Protein AF-A0A4Q3VGG3-F1 (afdb_monomer_lite)

Secondary structure (DSSP, 8-state):
--HHHHHHHHHHHHHTTSS-HHHHHHHHHHHHHH-S-HHHHHHHS-HHHHHHHHHHHHH--TTS-----SS-HHHHHHHHHHHHHHHHT-

Foldseek 3Di:
DALLVVLVVLVVCVVVVVDDLVRSLVVLLVSCLPHPCNVVSLVSDDPVSNVVNLCCLVPDDLPPDQPDDPPPSVVVSVSSVVVNVVSVVD

Radius of gyration: 13.11 Å; chains: 1; bounding box: 24×29×35 Å

pLDDT: mean 87.4, std 12.09, range [49.19, 96.88]

Structure (mmCIF, N/CA/C/O backbone):
data_AF-A0A4Q3VGG3-F1
#
_entry.id   AF-A0A4Q3VGG3-F1
#
loop_
_atom_site.group_PDB
_atom_site.id
_atom_site.type_symbol
_atom_site.label_atom_id
_atom_site.label_alt_id
_atom_site.label_comp_id
_atom_site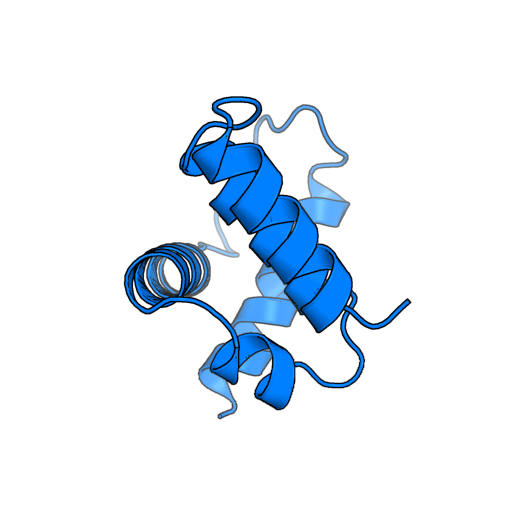.label_asym_id
_atom_site.label_entity_id
_atom_site.label_seq_id
_atom_site.pdbx_PDB_ins_code
_atom_site.Cartn_x
_atom_site.Cartn_y
_atom_site.Cartn_z
_atom_site.occupancy
_atom_site.B_iso_or_equiv
_atom_site.auth_seq_id
_atom_site.auth_comp_id
_atom_site.auth_asym_id
_atom_site.auth_atom_id
_atom_site.pdbx_PDB_model_num
ATOM 1 N N . MET A 1 1 ? -14.522 0.971 -12.739 1.00 61.22 1 MET A N 1
ATOM 2 C CA . MET A 1 1 ? -13.520 -0.077 -12.999 1.00 61.22 1 MET A CA 1
ATOM 3 C C . MET A 1 1 ? -13.210 -0.729 -11.667 1.00 61.22 1 MET A C 1
ATOM 5 O O . MET A 1 1 ? -13.260 -0.015 -10.667 1.00 61.22 1 MET A O 1
ATOM 9 N N . ASP A 1 2 ? -13.026 -2.046 -11.619 1.00 89.69 2 ASP A N 1
ATOM 10 C CA . ASP A 1 2 ? -12.623 -2.710 -10.377 1.00 89.69 2 ASP A CA 1
ATOM 11 C C . ASP A 1 2 ? -11.195 -2.261 -10.019 1.00 89.69 2 ASP A C 1
ATOM 13 O O . ASP A 1 2 ? -10.350 -2.098 -10.901 1.00 89.69 2 ASP A O 1
ATOM 17 N N . LYS A 1 3 ? -10.909 -2.033 -8.732 1.00 94.38 3 LYS A N 1
ATOM 18 C CA . LYS A 1 3 ? -9.554 -1.676 -8.289 1.00 94.38 3 LYS A CA 1
ATOM 19 C C . LYS A 1 3 ? -8.564 -2.829 -8.458 1.00 94.38 3 LYS A C 1
ATOM 21 O O . LYS A 1 3 ? -7.366 -2.579 -8.546 1.00 94.38 3 LYS A O 1
ATOM 26 N N . ILE A 1 4 ? -9.054 -4.066 -8.549 1.00 96.00 4 ILE A N 1
ATOM 27 C CA . ILE A 1 4 ? -8.252 -5.231 -8.930 1.00 96.00 4 ILE A CA 1
ATOM 28 C C . ILE A 1 4 ? -7.808 -5.111 -10.392 1.00 96.00 4 ILE A C 1
ATOM 30 O O . ILE A 1 4 ? -6.629 -5.313 -10.669 1.00 96.00 4 ILE A O 1
ATOM 34 N N . ASP A 1 5 ? -8.699 -4.713 -11.306 1.00 95.94 5 ASP A N 1
ATOM 35 C CA . ASP A 1 5 ? -8.347 -4.507 -12.719 1.00 95.94 5 ASP A CA 1
ATOM 36 C C . ASP A 1 5 ? -7.319 -3.375 -12.876 1.00 95.94 5 ASP A C 1
ATOM 38 O O . ASP A 1 5 ? -6.357 -3.501 -13.631 1.00 95.94 5 ASP A O 1
ATOM 42 N N . GLU A 1 6 ? -7.485 -2.282 -12.121 1.00 96.06 6 GLU A N 1
ATOM 43 C CA . GLU A 1 6 ? -6.513 -1.178 -12.078 1.00 96.06 6 GLU A CA 1
ATOM 44 C C . GLU A 1 6 ? -5.134 -1.649 -11.597 1.00 96.06 6 GLU A C 1
ATOM 46 O O . GLU A 1 6 ? -4.113 -1.271 -12.170 1.00 96.06 6 GLU A O 1
ATOM 51 N N . TYR A 1 7 ? -5.095 -2.508 -10.578 1.00 96.56 7 TYR A N 1
ATOM 52 C CA . TYR A 1 7 ? -3.850 -3.090 -10.088 1.00 96.56 7 TYR A CA 1
ATOM 53 C C . TYR A 1 7 ? -3.202 -4.036 -11.112 1.00 96.56 7 TYR A C 1
ATOM 55 O O . TYR A 1 7 ? -1.991 -3.994 -11.305 1.00 96.56 7 TYR A O 1
ATOM 63 N N . GLN A 1 8 ? -3.989 -4.854 -11.812 1.00 96.12 8 GLN A N 1
ATOM 64 C CA . GLN A 1 8 ? -3.486 -5.737 -12.872 1.00 96.12 8 GLN A CA 1
ATOM 65 C C . GLN A 1 8 ? -2.888 -4.935 -14.038 1.00 96.12 8 GLN A C 1
ATOM 67 O O . GLN A 1 8 ? -1.808 -5.264 -14.523 1.00 96.12 8 GLN A O 1
ATOM 72 N N . ALA A 1 9 ? -3.538 -3.840 -14.446 1.00 95.88 9 ALA A N 1
ATOM 73 C CA . ALA A 1 9 ? -3.002 -2.937 -15.465 1.00 95.88 9 ALA A CA 1
ATOM 74 C C . ALA A 1 9 ? -1.695 -2.262 -15.014 1.00 95.88 9 ALA A C 1
ATOM 76 O O . ALA A 1 9 ? -0.761 -2.123 -15.803 1.00 95.88 9 ALA A O 1
ATOM 77 N N . LEU A 1 10 ? -1.608 -1.883 -13.735 1.00 95.56 10 LEU A N 1
ATOM 78 C CA . LEU A 1 10 ? -0.392 -1.334 -13.137 1.00 95.56 10 LEU A CA 1
ATOM 79 C C . LEU A 1 10 ? 0.766 -2.348 -13.157 1.00 95.56 10 LEU A C 1
ATOM 81 O O . LEU A 1 10 ? 1.890 -1.973 -13.485 1.00 95.56 10 LEU A O 1
ATOM 85 N N . LEU A 1 11 ? 0.493 -3.623 -12.854 1.00 95.81 11 LEU A N 1
ATOM 86 C CA . LEU A 1 11 ? 1.486 -4.700 -12.939 1.00 95.81 11 LEU A CA 1
ATOM 87 C C . LEU A 1 11 ? 1.965 -4.935 -14.372 1.00 95.81 11 LEU A C 1
ATOM 89 O O . LEU A 1 11 ? 3.167 -5.028 -14.592 1.00 95.81 11 LEU A O 1
ATOM 93 N N . ALA A 1 12 ? 1.056 -4.967 -15.347 1.00 96.69 12 ALA A N 1
ATOM 94 C CA . ALA A 1 12 ? 1.437 -5.117 -16.750 1.00 96.69 12 ALA A CA 1
ATOM 95 C C . ALA A 1 12 ? 2.364 -3.974 -17.204 1.00 96.69 12 ALA A C 1
ATOM 97 O O . ALA A 1 12 ? 3.410 -4.213 -17.799 1.00 96.69 12 ALA A O 1
ATOM 98 N N . GLY A 1 13 ? 2.045 -2.726 -16.836 1.00 96.38 13 GLY A N 1
ATOM 99 C CA . GLY A 1 13 ? 2.916 -1.583 -17.123 1.00 96.38 13 GLY A CA 1
ATOM 100 C C . GLY A 1 13 ? 4.284 -1.675 -16.435 1.00 96.38 13 GLY A C 1
ATOM 101 O O . GLY A 1 13 ? 5.290 -1.260 -17.006 1.00 96.38 13 GLY A O 1
ATOM 102 N N . TYR A 1 14 ? 4.349 -2.240 -15.227 1.00 95.25 14 TYR A N 1
ATOM 103 C CA . TYR A 1 14 ? 5.613 -2.501 -14.535 1.00 95.25 14 TYR A CA 1
ATOM 104 C C . TYR A 1 14 ? 6.470 -3.538 -15.268 1.00 95.25 14 TYR A C 1
ATOM 106 O O . TYR A 1 14 ? 7.658 -3.306 -15.482 1.00 95.25 14 TYR A O 1
ATOM 114 N N . GLU A 1 15 ? 5.867 -4.640 -15.717 1.00 95.19 15 GLU A N 1
ATOM 115 C CA . GLU A 1 15 ? 6.547 -5.678 -16.504 1.00 95.19 15 GLU A CA 1
ATOM 116 C C . GLU A 1 15 ? 7.065 -5.144 -17.850 1.00 95.19 15 GLU A C 1
ATOM 118 O O . GLU A 1 15 ? 8.123 -5.560 -18.323 1.00 95.19 15 GLU A O 1
ATOM 123 N N . GLU A 1 16 ? 6.367 -4.170 -18.436 1.00 96.88 16 GLU A N 1
ATOM 124 C CA . GLU A 1 16 ? 6.784 -3.458 -19.651 1.00 96.88 16 GLU A CA 1
ATOM 125 C C . GLU A 1 16 ? 7.824 -2.346 -19.388 1.00 96.88 16 GLU A C 1
ATOM 127 O O . GLU A 1 16 ? 8.302 -1.704 -20.326 1.00 96.88 16 GLU A O 1
ATOM 132 N N . GLY A 1 17 ? 8.208 -2.114 -18.127 1.00 95.75 17 GLY A N 1
ATOM 133 C CA . GLY A 1 17 ? 9.197 -1.108 -17.732 1.00 95.75 17 GLY A CA 1
ATOM 134 C C . GLY A 1 17 ? 8.679 0.334 -17.730 1.00 95.75 17 GLY A C 1
ATOM 135 O O . GLY A 1 17 ? 9.481 1.269 -17.732 1.00 95.75 17 GLY A O 1
ATOM 136 N N . MET A 1 18 ? 7.357 0.537 -17.732 1.00 95.69 18 MET A N 1
ATOM 137 C CA . MET A 1 18 ? 6.731 1.867 -17.669 1.00 95.69 18 MET A CA 1
ATOM 138 C C . MET A 1 18 ? 6.744 2.476 -16.268 1.00 95.69 18 MET A C 1
ATOM 140 O O . MET A 1 18 ? 6.644 3.694 -16.133 1.00 95.69 18 MET A O 1
ATOM 144 N N . TYR A 1 19 ? 6.845 1.634 -15.240 1.00 93.56 19 TYR A N 1
ATOM 145 C CA . TYR A 1 19 ? 6.840 2.038 -13.841 1.00 93.56 19 TYR A CA 1
ATOM 146 C C . TYR A 1 19 ? 8.021 1.420 -13.106 1.00 93.56 19 TYR A C 1
ATOM 148 O O . TYR A 1 19 ? 8.511 0.348 -13.454 1.00 93.56 19 TYR A O 1
ATOM 156 N N . THR A 1 20 ? 8.456 2.089 -12.051 1.00 93.62 20 THR A N 1
ATOM 157 C CA . THR A 1 20 ? 9.356 1.529 -11.044 1.00 93.62 20 THR A CA 1
ATOM 158 C C . THR A 1 20 ? 8.563 0.800 -9.959 1.00 93.62 20 THR A C 1
ATOM 160 O O . THR A 1 20 ? 7.385 1.081 -9.735 1.00 93.62 20 THR A O 1
ATOM 163 N N . GLU A 1 21 ? 9.219 -0.096 -9.218 1.00 90.75 21 GLU A N 1
ATOM 164 C CA . GLU A 1 21 ? 8.605 -0.787 -8.074 1.00 90.75 21 GLU A CA 1
ATOM 165 C C . GLU A 1 21 ? 8.029 0.211 -7.052 1.00 90.75 21 GLU A C 1
ATOM 167 O O . GLU A 1 21 ? 6.908 0.050 -6.571 1.00 90.75 21 GLU A O 1
ATOM 172 N N . GLY A 1 22 ? 8.749 1.306 -6.783 1.00 88.88 22 GLY A N 1
ATOM 173 C CA . GLY A 1 22 ? 8.287 2.363 -5.882 1.00 88.88 22 GLY A CA 1
ATOM 174 C C . GLY A 1 22 ? 7.010 3.061 -6.363 1.00 88.88 22 GLY A C 1
ATOM 175 O O . GLY A 1 22 ? 6.127 3.352 -5.554 1.00 88.88 22 GLY A O 1
ATOM 176 N N . GLU A 1 23 ? 6.871 3.293 -7.670 1.00 90.75 23 GLU A N 1
ATOM 177 C CA . GLU A 1 23 ? 5.653 3.867 -8.257 1.00 90.75 23 GLU A CA 1
ATOM 178 C C . GLU A 1 23 ? 4.477 2.893 -8.180 1.00 90.75 23 GLU A C 1
ATOM 180 O O . GLU A 1 23 ? 3.371 3.302 -7.824 1.00 90.75 23 GLU A O 1
ATOM 185 N N . VAL A 1 24 ? 4.717 1.601 -8.424 1.00 93.19 24 VAL A N 1
ATOM 186 C CA . VAL A 1 24 ? 3.688 0.560 -8.297 1.00 93.19 24 VAL A CA 1
ATOM 187 C C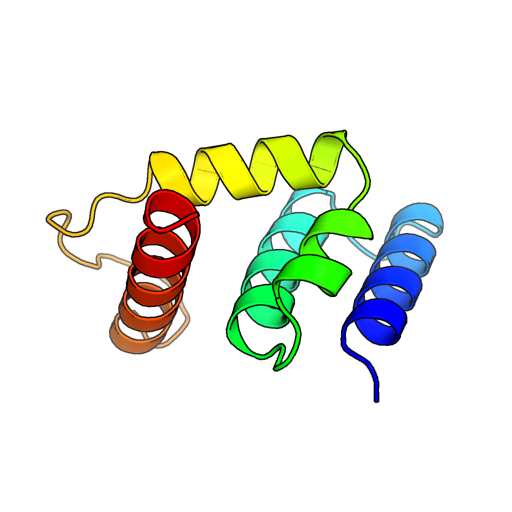 . VAL A 1 24 ? 3.196 0.458 -6.856 1.00 93.19 24 VAL A C 1
ATOM 189 O O . VAL A 1 24 ? 1.988 0.448 -6.607 1.00 93.19 24 VAL A O 1
ATOM 192 N N . VAL A 1 25 ? 4.112 0.431 -5.888 1.00 91.31 25 VAL A N 1
ATOM 193 C CA . VAL A 1 25 ? 3.783 0.380 -4.457 1.00 91.31 25 VAL A CA 1
ATOM 194 C C . VAL A 1 25 ? 3.020 1.636 -4.023 1.00 91.31 25 VAL A C 1
ATOM 196 O O . VAL A 1 25 ? 2.003 1.531 -3.332 1.00 91.31 25 VAL A O 1
ATOM 199 N N . SER A 1 26 ? 3.450 2.822 -4.463 1.00 88.31 26 SER A N 1
ATOM 200 C CA . SER A 1 26 ? 2.769 4.083 -4.148 1.00 88.31 26 SER A CA 1
ATOM 201 C C . SER A 1 26 ? 1.356 4.141 -4.735 1.00 88.31 26 SER A C 1
ATOM 203 O O . SER A 1 26 ? 0.407 4.467 -4.020 1.00 88.31 26 SER A O 1
ATOM 205 N N . ALA A 1 27 ? 1.179 3.755 -6.000 1.00 92.06 27 ALA A N 1
ATOM 206 C CA . ALA A 1 27 ? -0.138 3.691 -6.626 1.00 92.06 27 ALA A CA 1
ATOM 207 C C . ALA A 1 27 ? -1.042 2.645 -5.947 1.00 92.06 27 ALA A C 1
ATOM 209 O O . ALA A 1 27 ? -2.229 2.897 -5.733 1.00 92.06 27 ALA A O 1
ATOM 210 N N . SER A 1 28 ? -0.478 1.511 -5.520 1.00 93.81 28 SER A N 1
ATOM 211 C CA . SER A 1 28 ? -1.201 0.449 -4.806 1.00 93.81 28 SER A CA 1
ATOM 212 C C . SER A 1 28 ? -1.809 0.920 -3.477 1.00 93.81 28 SER A C 1
ATOM 214 O O . SER A 1 28 ? -2.913 0.496 -3.129 1.00 93.81 28 SER A O 1
ATOM 216 N N . LEU A 1 29 ? -1.150 1.836 -2.754 1.00 92.19 29 LEU A N 1
ATOM 217 C CA . LEU A 1 29 ? -1.720 2.480 -1.559 1.00 92.19 29 LEU A CA 1
ATOM 218 C C . LEU A 1 29 ? -2.978 3.289 -1.903 1.00 92.19 29 LEU A C 1
ATOM 220 O O . LEU A 1 29 ? -4.008 3.146 -1.241 1.00 92.19 29 LEU A O 1
ATOM 224 N N . GLY A 1 30 ? -2.924 4.075 -2.980 1.00 91.75 30 GLY A N 1
ATOM 225 C CA . GLY A 1 30 ? -4.079 4.828 -3.472 1.00 91.75 30 GLY A CA 1
ATOM 226 C C . GLY A 1 30 ? -5.243 3.915 -3.870 1.00 91.75 30 GLY A C 1
ATOM 227 O O . GLY A 1 30 ? -6.389 4.165 -3.491 1.00 91.75 30 GLY A O 1
ATOM 228 N N . LEU A 1 31 ? -4.955 2.808 -4.565 1.00 94.75 31 LEU A N 1
ATOM 229 C CA . LEU A 1 31 ? -5.965 1.811 -4.942 1.00 94.75 31 LEU A CA 1
ATOM 230 C C . LEU A 1 31 ? -6.625 1.171 -3.714 1.00 94.75 31 LEU A C 1
ATOM 232 O O . LEU A 1 31 ? -7.849 1.041 -3.678 1.00 94.75 31 LEU A O 1
ATOM 236 N N . LEU A 1 32 ? -5.845 0.820 -2.686 1.00 94.62 32 LEU A N 1
ATOM 237 C CA . LEU A 1 32 ? -6.376 0.308 -1.419 1.00 94.62 32 LEU A CA 1
ATOM 238 C C . LEU A 1 32 ? -7.279 1.318 -0.721 1.00 94.62 32 LEU A C 1
ATOM 240 O O . LEU A 1 32 ? -8.354 0.954 -0.242 1.00 94.62 32 LEU A O 1
ATOM 244 N N . PHE A 1 33 ? -6.870 2.584 -0.664 1.00 93.38 33 PHE A N 1
ATOM 245 C CA . PHE A 1 33 ? -7.666 3.616 -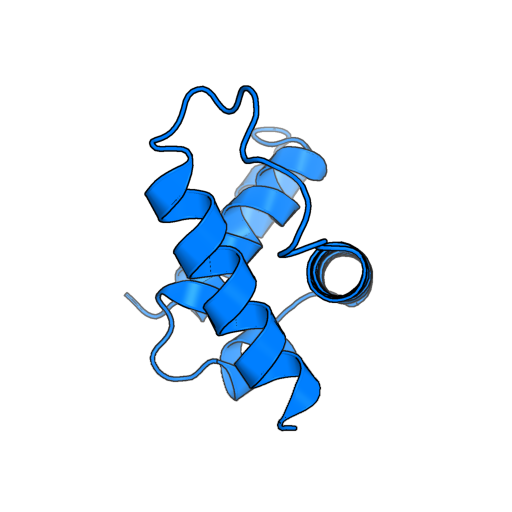0.012 1.00 93.38 33 PHE A CA 1
ATOM 246 C C . PHE A 1 33 ? -9.018 3.795 -0.716 1.00 93.38 33 PHE A C 1
ATOM 248 O O . PHE A 1 33 ? -10.063 3.816 -0.059 1.00 93.38 33 PHE A O 1
ATOM 255 N N . GLN A 1 34 ? -9.002 3.838 -2.050 1.00 93.69 34 GLN A N 1
ATOM 256 C CA . GLN A 1 34 ? -10.181 4.055 -2.890 1.00 93.69 34 GLN A CA 1
ATOM 257 C C . GLN A 1 34 ? -11.068 2.811 -3.063 1.00 93.69 34 GLN A C 1
ATOM 259 O O . GLN A 1 34 ? -12.217 2.940 -3.488 1.00 93.69 34 GLN A O 1
ATOM 264 N N . SER A 1 35 ? -10.562 1.609 -2.775 1.00 94.69 35 SER A N 1
ATOM 265 C CA . SER A 1 35 ? -11.310 0.368 -2.977 1.00 94.69 35 SER A CA 1
ATOM 266 C C . SER A 1 35 ? -12.455 0.211 -1.977 1.00 94.69 35 SER A C 1
ATOM 268 O O . SER A 1 35 ? -12.284 0.344 -0.763 1.00 94.69 35 SER A O 1
ATOM 270 N N . THR A 1 36 ? -13.631 -0.154 -2.490 1.00 91.38 36 THR A N 1
ATOM 271 C CA . THR A 1 36 ? -14.790 -0.559 -1.683 1.00 91.38 36 THR A CA 1
ATOM 272 C C . THR A 1 36 ? -14.675 -1.999 -1.177 1.00 91.38 36 THR A C 1
ATOM 274 O O . THR A 1 36 ? -15.350 -2.356 -0.215 1.00 91.38 36 THR A O 1
ATOM 277 N N . ASN A 1 37 ? -13.810 -2.820 -1.784 1.00 93.12 37 ASN A N 1
ATOM 278 C CA . ASN A 1 37 ? -13.518 -4.190 -1.365 1.00 93.12 37 ASN A CA 1
ATOM 279 C C . ASN A 1 37 ? -12.012 -4.356 -1.111 1.00 93.12 37 ASN A C 1
ATOM 281 O O . ASN A 1 37 ? -11.277 -4.975 -1.886 1.00 93.12 37 ASN A O 1
ATOM 285 N N . ARG A 1 38 ? -11.544 -3.747 -0.016 1.00 94.31 38 ARG A N 1
ATOM 286 C CA . ARG A 1 38 ? -10.118 -3.719 0.342 1.00 94.31 38 ARG A CA 1
ATOM 287 C C . ARG A 1 38 ? -9.543 -5.107 0.609 1.00 94.31 38 ARG A C 1
ATOM 289 O O . ARG A 1 38 ? -8.387 -5.340 0.283 1.00 94.31 38 ARG A O 1
ATOM 296 N N . GLU A 1 39 ? -10.335 -6.030 1.154 1.00 94.44 39 GLU A N 1
ATOM 297 C CA . GLU A 1 39 ? -9.905 -7.413 1.402 1.00 94.44 39 GLU A CA 1
ATOM 298 C C . GLU A 1 39 ? -9.591 -8.162 0.109 1.00 94.44 39 GLU A C 1
ATOM 300 O O . GLU A 1 39 ? -8.527 -8.768 -0.009 1.00 94.44 39 GLU A O 1
ATOM 305 N N . ALA A 1 40 ? -10.486 -8.086 -0.880 1.00 95.31 40 ALA A N 1
ATOM 306 C CA . ALA A 1 40 ? -10.268 -8.745 -2.162 1.00 95.31 40 ALA A CA 1
ATOM 307 C C . ALA A 1 40 ? -9.078 -8.137 -2.914 1.00 95.31 40 ALA A C 1
ATOM 309 O O . ALA A 1 40 ? -8.242 -8.874 -3.430 1.00 95.31 40 ALA A O 1
ATOM 310 N N . LEU A 1 41 ? -8.952 -6.804 -2.913 1.00 96.31 41 LEU A N 1
ATOM 311 C CA . LEU A 1 41 ? -7.799 -6.137 -3.520 1.00 96.31 41 LEU A CA 1
ATOM 312 C C . LEU A 1 41 ? -6.488 -6.527 -2.826 1.00 96.31 41 LEU A C 1
ATOM 314 O O . LEU A 1 41 ? -5.513 -6.866 -3.489 1.00 96.31 41 LEU A O 1
ATOM 318 N N . TRP A 1 42 ? -6.479 -6.548 -1.493 1.00 95.88 42 TRP A N 1
ATOM 319 C CA . TRP A 1 42 ? -5.326 -6.993 -0.717 1.00 95.88 42 TRP A CA 1
ATOM 320 C C . TRP A 1 42 ? -4.917 -8.425 -1.063 1.00 95.88 42 TRP A C 1
ATOM 322 O O . TRP A 1 42 ? -3.730 -8.704 -1.216 1.00 95.88 42 TRP A O 1
ATOM 332 N N . ALA A 1 43 ? -5.893 -9.323 -1.223 1.00 95.25 43 ALA A N 1
ATOM 333 C CA . ALA A 1 43 ? -5.665 -10.706 -1.625 1.00 95.25 43 ALA A CA 1
ATOM 334 C C . ALA A 1 43 ? -5.148 -10.841 -3.069 1.00 95.25 43 ALA A C 1
ATOM 336 O O . ALA A 1 43 ? -4.446 -11.811 -3.358 1.00 95.25 43 ALA A O 1
ATOM 337 N N . ALA A 1 44 ? -5.450 -9.877 -3.941 1.00 95.69 44 ALA A N 1
ATOM 338 C CA . ALA A 1 44 ? -4.973 -9.836 -5.320 1.00 95.69 44 ALA A CA 1
ATOM 339 C C . ALA A 1 44 ? -3.535 -9.309 -5.457 1.00 95.69 44 ALA A C 1
ATOM 341 O O . ALA A 1 44 ? -2.900 -9.552 -6.481 1.00 95.69 44 ALA A O 1
ATOM 342 N N . PHE A 1 45 ? -3.004 -8.611 -4.447 1.00 96.25 45 PHE A N 1
ATOM 343 C CA . PHE A 1 45 ? -1.621 -8.132 -4.482 1.00 96.25 45 PHE A CA 1
ATOM 344 C C . PHE A 1 45 ? -0.626 -9.284 -4.548 1.00 96.25 45 PHE A C 1
ATOM 346 O O . PHE A 1 45 ? -0.758 -10.249 -3.785 1.00 96.25 45 PHE A O 1
ATOM 353 N N . VAL A 1 46 ? 0.398 -9.135 -5.392 1.00 95.75 46 VAL A N 1
ATOM 354 C CA . VAL A 1 46 ? 1.554 -10.040 -5.392 1.00 95.75 46 VAL A CA 1
ATOM 355 C C . VAL A 1 46 ? 2.274 -9.969 -4.037 1.00 95.75 46 VAL A C 1
ATOM 357 O O . VAL A 1 46 ? 2.229 -8.916 -3.384 1.00 95.75 46 VAL A O 1
ATOM 360 N N . PRO A 1 47 ? 2.893 -11.071 -3.572 1.00 94.75 47 PRO A N 1
ATOM 361 C CA . PRO A 1 47 ? 3.458 -11.162 -2.225 1.00 94.75 47 PRO A CA 1
ATOM 362 C C . PRO A 1 47 ? 4.430 -10.033 -1.874 1.00 94.75 47 PRO A C 1
ATOM 364 O O . PRO A 1 47 ? 4.340 -9.469 -0.786 1.00 94.75 47 PRO A O 1
ATOM 367 N N . GLU A 1 48 ? 5.297 -9.658 -2.809 1.00 92.44 48 GLU A N 1
ATOM 368 C CA . GLU A 1 48 ? 6.342 -8.652 -2.631 1.00 92.44 48 GLU A CA 1
ATOM 369 C C . GLU A 1 48 ? 5.726 -7.263 -2.419 1.00 92.44 48 GLU A C 1
ATOM 371 O O . GLU A 1 48 ? 5.988 -6.594 -1.419 1.00 92.44 48 GLU A O 1
ATOM 376 N N . HIS A 1 49 ? 4.804 -6.850 -3.297 1.00 92.75 49 HIS A N 1
ATOM 377 C CA . HIS A 1 49 ? 4.087 -5.579 -3.151 1.00 92.75 49 HIS A CA 1
ATOM 378 C C . HIS A 1 49 ? 3.241 -5.556 -1.880 1.00 92.75 49 HIS A C 1
ATOM 380 O O . HIS A 1 49 ? 3.161 -4.532 -1.203 1.00 92.75 49 HIS A O 1
ATOM 386 N N . ARG A 1 50 ? 2.629 -6.689 -1.523 1.00 93.88 50 ARG A N 1
ATOM 387 C CA . ARG A 1 50 ? 1.872 -6.822 -0.280 1.00 93.88 50 ARG A CA 1
ATOM 388 C C . ARG A 1 50 ? 2.766 -6.597 0.938 1.00 93.88 50 ARG A C 1
ATOM 390 O O . ARG A 1 50 ? 2.358 -5.896 1.862 1.00 93.88 50 ARG A O 1
ATOM 397 N N . GLU A 1 51 ? 3.968 -7.160 0.946 1.00 93.06 51 GLU A N 1
ATOM 398 C CA . GLU A 1 51 ? 4.931 -6.959 2.024 1.00 93.06 51 GLU A CA 1
ATOM 399 C C . GLU A 1 51 ? 5.379 -5.498 2.115 1.00 93.06 51 GLU A C 1
ATOM 401 O O . GLU A 1 51 ? 5.287 -4.906 3.193 1.00 93.06 51 GLU A O 1
ATOM 406 N N . TYR A 1 52 ? 5.767 -4.881 0.997 1.00 92.12 52 TYR A N 1
ATOM 407 C CA . TYR A 1 52 ? 6.184 -3.477 0.984 1.00 92.12 52 TYR A CA 1
ATOM 408 C C . TYR A 1 52 ? 5.073 -2.531 1.432 1.00 92.12 52 TYR A C 1
ATOM 410 O O . TYR A 1 52 ? 5.287 -1.683 2.299 1.00 92.12 52 TYR A O 1
ATOM 418 N N . VAL A 1 53 ? 3.858 -2.711 0.913 1.00 92.44 53 VAL A N 1
ATOM 419 C CA . VAL A 1 53 ? 2.697 -1.918 1.329 1.00 92.44 53 VAL A CA 1
ATOM 420 C C . VAL A 1 53 ? 2.406 -2.125 2.819 1.00 92.44 53 VAL A C 1
ATOM 422 O O . VAL A 1 53 ? 2.167 -1.151 3.532 1.00 92.44 53 VAL A O 1
ATOM 425 N N . ALA A 1 54 ? 2.476 -3.361 3.327 1.00 93.31 54 ALA A N 1
ATOM 426 C CA . ALA A 1 54 ? 2.283 -3.631 4.751 1.00 93.31 54 ALA A CA 1
ATOM 427 C C . ALA A 1 54 ? 3.341 -2.935 5.617 1.00 93.31 54 ALA A C 1
ATOM 429 O O . ALA A 1 54 ? 3.001 -2.378 6.660 1.00 93.31 54 ALA A O 1
ATOM 430 N N . GLN A 1 55 ? 4.611 -2.958 5.206 1.00 91.69 55 GLN A N 1
ATOM 431 C CA . GLN A 1 55 ? 5.688 -2.274 5.919 1.00 91.69 55 GLN A CA 1
ATOM 432 C C . GLN A 1 55 ? 5.469 -0.757 5.928 1.00 91.69 55 GLN A C 1
ATOM 434 O O . GLN A 1 55 ? 5.568 -0.147 6.990 1.00 91.69 55 GLN A O 1
ATOM 439 N N . LEU A 1 56 ? 5.097 -0.157 4.793 1.00 89.62 56 LEU A N 1
ATOM 440 C CA . LEU A 1 56 ? 4.805 1.277 4.705 1.00 89.62 56 LEU A CA 1
ATOM 441 C C . LEU A 1 56 ? 3.638 1.685 5.608 1.00 89.62 56 LEU A C 1
ATOM 443 O O . LEU A 1 56 ? 3.744 2.673 6.328 1.00 89.62 56 LEU A O 1
ATOM 447 N N . ILE A 1 57 ? 2.548 0.912 5.618 1.00 91.12 57 ILE A N 1
ATOM 448 C CA . ILE A 1 57 ? 1.391 1.186 6.479 1.00 91.12 57 ILE A CA 1
ATOM 449 C C . ILE A 1 57 ? 1.763 1.043 7.963 1.00 91.12 57 ILE A C 1
ATOM 451 O O . ILE A 1 57 ? 1.396 1.891 8.772 1.00 91.12 57 ILE A O 1
ATOM 455 N N . LYS A 1 58 ? 2.502 -0.009 8.341 1.00 90.12 58 LYS A N 1
ATOM 456 C CA . LYS A 1 58 ? 2.902 -0.250 9.741 1.00 90.12 58 LYS A CA 1
ATOM 457 C C . LYS A 1 58 ? 3.877 0.799 10.262 1.00 90.12 58 LYS A C 1
ATOM 459 O O . LYS A 1 58 ? 3.754 1.220 11.409 1.00 90.12 58 LYS A O 1
ATOM 464 N N . ASN A 1 59 ? 4.827 1.201 9.424 1.00 88.62 59 ASN A N 1
ATOM 465 C CA . ASN A 1 59 ? 5.872 2.155 9.781 1.00 88.62 59 ASN A CA 1
ATOM 466 C C . ASN A 1 59 ? 5.414 3.611 9.634 1.00 88.62 59 ASN A C 1
ATOM 468 O O . ASN A 1 59 ? 6.169 4.514 9.986 1.00 88.62 59 ASN A O 1
ATOM 472 N N . PHE A 1 60 ? 4.205 3.853 9.117 1.00 86.88 60 PHE A N 1
ATOM 473 C CA . PHE A 1 60 ? 3.639 5.190 9.043 1.00 86.88 60 PHE A CA 1
ATOM 474 C C . PHE A 1 60 ? 3.430 5.758 10.451 1.00 86.88 60 PHE A C 1
ATOM 476 O O . PHE A 1 60 ? 2.602 5.272 11.234 1.00 86.88 60 PHE A O 1
ATOM 483 N N . ASP A 1 61 ? 4.201 6.794 10.762 1.00 82.38 61 ASP A N 1
ATOM 484 C CA . ASP A 1 61 ? 4.107 7.537 12.008 1.00 82.38 61 ASP A CA 1
ATOM 485 C C . ASP A 1 61 ? 3.102 8.683 11.852 1.00 82.38 61 ASP A C 1
ATOM 487 O O . ASP A 1 61 ? 3.366 9.688 11.198 1.00 82.38 61 ASP A O 1
ATOM 491 N N . GLU A 1 62 ? 1.935 8.522 12.472 1.00 74.69 62 GLU A N 1
ATOM 492 C CA . GLU A 1 62 ? 0.870 9.531 12.490 1.00 74.69 62 GLU A CA 1
ATOM 493 C C . GLU A 1 62 ? 1.260 10.780 13.294 1.00 74.69 62 GLU A C 1
ATOM 495 O O . GLU A 1 62 ? 0.659 11.837 13.108 1.00 74.69 62 GLU A O 1
ATOM 500 N N . THR A 1 63 ? 2.248 10.660 14.187 1.00 72.12 63 THR A N 1
ATOM 501 C CA . THR A 1 63 ? 2.739 11.749 15.042 1.00 72.12 63 THR A CA 1
ATOM 502 C C . THR A 1 63 ? 3.869 12.542 14.393 1.00 72.12 63 THR A C 1
ATOM 504 O O . THR A 1 63 ? 4.173 13.648 14.844 1.00 72.12 63 THR A O 1
ATOM 507 N N . ALA A 1 64 ? 4.458 12.012 13.316 1.00 68.50 64 ALA A N 1
ATOM 508 C CA . ALA A 1 64 ? 5.425 12.736 12.515 1.00 68.50 64 ALA A CA 1
ATOM 509 C C . ALA A 1 64 ? 4.722 13.885 11.781 1.00 68.50 64 ALA A C 1
ATOM 511 O O . ALA A 1 64 ? 3.731 13.704 11.071 1.00 68.50 64 ALA A O 1
ATOM 512 N N . GLU A 1 65 ? 5.240 15.094 11.982 1.00 59.66 65 GLU A N 1
ATOM 513 C CA . GLU A 1 65 ? 4.728 16.309 11.358 1.00 59.66 65 GLU A CA 1
ATOM 514 C C . GLU A 1 65 ? 4.813 16.153 9.821 1.00 59.66 65 GLU A C 1
ATOM 516 O O . GLU A 1 65 ? 5.848 15.698 9.319 1.00 59.66 65 GLU A O 1
ATOM 521 N N . PRO A 1 66 ? 3.740 16.451 9.056 1.00 62.66 66 PRO A N 1
ATOM 522 C CA . PRO A 1 66 ? 3.655 16.142 7.629 1.00 62.66 66 PRO A CA 1
ATOM 523 C C . PRO A 1 66 ? 4.543 17.087 6.807 1.00 62.66 66 PRO A C 1
ATOM 525 O O . PRO A 1 6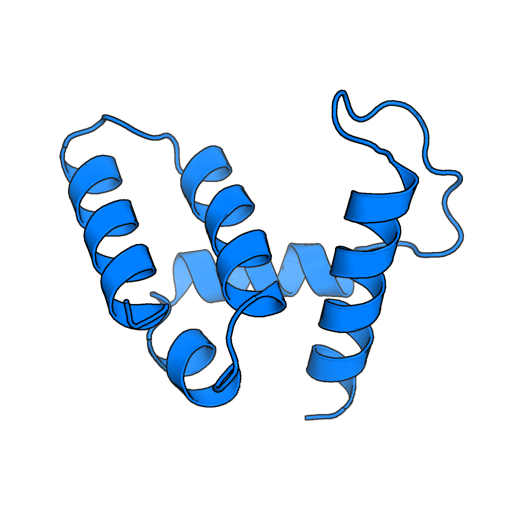6 ? 4.073 17.994 6.121 1.00 62.66 66 PRO A O 1
ATOM 528 N N . PHE A 1 67 ? 5.858 16.904 6.889 1.00 51.06 67 PHE A N 1
ATOM 529 C CA . PHE A 1 67 ? 6.819 17.711 6.158 1.00 51.06 67 PHE A CA 1
ATOM 530 C C . PHE A 1 67 ? 7.104 17.117 4.781 1.00 51.06 67 PHE A C 1
ATOM 532 O O . PHE A 1 67 ? 7.629 16.017 4.640 1.00 51.06 67 PHE A O 1
ATOM 539 N N . ALA A 1 68 ? 6.820 17.939 3.770 1.00 51.44 68 ALA A N 1
ATOM 540 C CA . ALA A 1 68 ? 7.362 17.866 2.417 1.00 51.44 68 ALA A CA 1
ATOM 541 C C . ALA A 1 68 ? 6.971 16.632 1.583 1.00 51.44 68 ALA A C 1
ATOM 543 O O . ALA A 1 68 ? 7.823 15.880 1.116 1.00 51.44 68 ALA A O 1
ATOM 544 N N . ILE A 1 69 ? 5.683 16.505 1.258 1.00 49.19 69 ILE A N 1
ATOM 545 C CA . ILE A 1 69 ? 5.249 15.754 0.071 1.00 49.19 69 ILE A CA 1
ATOM 546 C C . ILE A 1 69 ? 4.645 16.765 -0.914 1.00 49.19 69 ILE A C 1
ATOM 548 O O . ILE A 1 69 ? 3.946 17.686 -0.510 1.00 49.19 69 ILE A O 1
ATOM 552 N N . LYS A 1 70 ? 4.962 16.647 -2.212 1.00 53.00 70 LYS A N 1
ATOM 553 C CA . LYS A 1 70 ? 4.465 17.536 -3.290 1.00 53.00 70 LYS A CA 1
ATOM 554 C C . LYS A 1 70 ? 2.957 17.372 -3.592 1.00 53.00 70 LYS A C 1
ATOM 556 O O . LYS A 1 70 ? 2.436 18.082 -4.447 1.00 53.00 70 LYS A O 1
ATOM 561 N N . ALA A 1 71 ? 2.280 16.450 -2.908 1.00 56.88 71 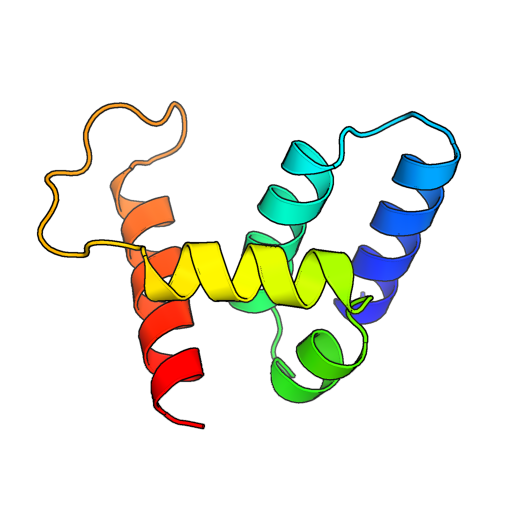ALA A N 1
ATOM 562 C CA . ALA A 1 71 ? 0.825 16.303 -2.841 1.00 56.88 71 ALA A CA 1
ATOM 563 C C . ALA A 1 71 ? 0.315 16.968 -1.555 1.00 56.88 71 ALA A C 1
ATOM 565 O O . ALA A 1 71 ? 1.114 17.141 -0.642 1.00 56.88 71 ALA A O 1
ATOM 566 N N . ASP A 1 72 ? -0.974 17.316 -1.462 1.00 71.25 72 ASP A N 1
ATOM 567 C CA . ASP A 1 72 ? -1.557 17.868 -0.229 1.00 71.25 72 ASP A CA 1
ATOM 568 C C . ASP A 1 72 ? -1.183 16.960 0.964 1.00 71.25 72 ASP A C 1
ATOM 570 O O . ASP A 1 72 ? -1.701 15.840 1.064 1.00 71.25 72 ASP A O 1
ATOM 574 N N . PRO A 1 73 ? -0.252 17.379 1.847 1.00 71.62 73 PRO A N 1
ATOM 575 C CA . PRO A 1 73 ? 0.292 16.507 2.885 1.00 71.62 73 PRO A CA 1
ATOM 576 C C . PRO A 1 73 ? -0.804 16.015 3.829 1.00 71.62 73 PRO A C 1
ATOM 578 O O . PRO A 1 73 ? -0.722 14.913 4.367 1.00 71.62 73 PRO A O 1
ATOM 581 N N . VAL A 1 74 ? -1.872 16.806 3.971 1.00 77.31 74 VAL A N 1
ATOM 582 C CA . VAL A 1 74 ? -3.054 16.463 4.759 1.00 77.31 74 VAL A CA 1
ATOM 583 C C . VAL A 1 74 ? -3.818 15.305 4.123 1.00 77.31 74 VAL A C 1
ATOM 585 O O . VAL A 1 74 ? -4.312 14.434 4.839 1.00 77.31 74 VAL A O 1
ATOM 588 N N . GLN A 1 75 ? -3.918 15.269 2.793 1.00 81.62 75 GLN A N 1
ATOM 589 C CA . GLN A 1 75 ? -4.583 14.179 2.084 1.00 81.62 75 GLN A CA 1
ATOM 590 C C . GLN A 1 75 ? -3.808 12.872 2.256 1.00 81.62 75 GLN A C 1
ATOM 592 O O . GLN A 1 75 ? -4.388 11.893 2.719 1.00 81.62 75 GLN A O 1
ATOM 597 N N . VAL A 1 76 ? -2.503 12.867 1.969 1.00 79.94 76 VAL A N 1
ATOM 598 C CA . VAL A 1 76 ? -1.664 11.663 2.114 1.00 79.94 76 VAL A CA 1
ATOM 599 C C . VAL A 1 76 ? -1.695 11.152 3.555 1.00 79.94 76 VAL A C 1
ATOM 601 O O . VAL A 1 76 ? -1.850 9.955 3.790 1.00 79.94 76 VAL A O 1
ATOM 604 N N . TRP A 1 77 ? -1.632 12.059 4.532 1.00 84.12 77 TRP A N 1
ATOM 605 C CA . TRP A 1 77 ? -1.718 11.703 5.946 1.00 84.12 77 TRP A CA 1
ATOM 606 C C . TRP A 1 77 ? -3.061 11.052 6.305 1.00 84.12 77 TRP A C 1
ATOM 608 O O . TRP A 1 77 ? -3.091 10.030 6.993 1.00 84.12 77 TRP A O 1
ATOM 618 N N . ARG A 1 78 ? -4.183 11.589 5.804 1.00 86.00 78 ARG A N 1
ATOM 619 C CA . ARG A 1 78 ? -5.521 11.004 6.010 1.00 86.00 78 ARG A CA 1
ATOM 620 C C . ARG A 1 78 ? -5.650 9.625 5.376 1.00 86.00 78 ARG A C 1
ATOM 622 O O . ARG A 1 78 ? -6.189 8.722 6.011 1.00 86.00 78 ARG A O 1
ATOM 629 N N . GLU A 1 79 ? -5.167 9.468 4.147 1.00 89.56 79 GLU A N 1
ATOM 630 C CA . GLU A 1 79 ? -5.202 8.194 3.426 1.00 89.56 79 GLU A CA 1
ATOM 631 C C . GLU A 1 79 ? -4.408 7.123 4.180 1.00 89.56 79 GLU A C 1
ATOM 633 O O . GLU A 1 79 ? -4.946 6.058 4.488 1.00 89.56 79 GLU A O 1
ATOM 638 N N . MET A 1 80 ? -3.171 7.436 4.572 1.00 90.50 80 MET A N 1
ATOM 639 C CA . MET A 1 80 ? -2.302 6.519 5.313 1.00 90.50 80 MET A CA 1
ATOM 640 C C . MET A 1 80 ? -2.855 6.171 6.698 1.00 90.50 80 MET A C 1
ATOM 642 O O . MET A 1 80 ? -2.848 5.001 7.080 1.00 90.50 80 MET A O 1
ATOM 646 N N . SER A 1 81 ? -3.406 7.148 7.426 1.00 90.19 81 SER A N 1
ATOM 647 C CA . SER A 1 81 ? -4.040 6.907 8.732 1.00 90.19 81 SER A CA 1
ATOM 648 C C . SER A 1 81 ? -5.250 5.976 8.609 1.00 90.19 81 SER A C 1
ATOM 650 O O . SER A 1 81 ? -5.392 5.025 9.378 1.00 90.19 81 SER A O 1
ATOM 652 N N . ALA A 1 82 ? -6.108 6.195 7.605 1.00 90.88 82 ALA A N 1
ATOM 653 C CA . ALA A 1 82 ? -7.270 5.344 7.352 1.00 90.88 82 ALA A CA 1
ATOM 654 C C . ALA A 1 82 ? -6.861 3.915 6.956 1.00 90.88 82 ALA A C 1
ATOM 656 O O . ALA A 1 82 ? -7.448 2.941 7.434 1.00 90.88 82 ALA A O 1
ATOM 657 N N . LEU A 1 83 ? -5.832 3.781 6.113 1.00 92.81 83 LEU A N 1
ATOM 658 C CA . LEU A 1 83 ? -5.276 2.483 5.739 1.00 92.81 83 LEU A CA 1
ATOM 659 C C . LEU A 1 83 ? -4.683 1.752 6.940 1.00 92.81 83 LEU A C 1
ATOM 661 O O . LEU A 1 83 ? -4.912 0.555 7.084 1.00 92.81 83 LEU A O 1
ATOM 665 N N . LYS A 1 84 ? -3.977 2.457 7.827 1.00 92.06 84 LYS A N 1
ATOM 666 C CA . LYS A 1 84 ? -3.410 1.873 9.043 1.00 92.06 84 LYS A CA 1
ATOM 667 C C . LYS A 1 84 ? -4.486 1.374 9.996 1.00 92.06 84 LYS A C 1
ATOM 669 O O . LYS A 1 84 ? -4.397 0.230 10.427 1.00 92.06 84 LYS A O 1
ATOM 674 N N . GLN A 1 85 ? -5.534 2.162 10.238 1.00 91.75 85 GLN A N 1
ATOM 675 C CA . GLN A 1 85 ? -6.677 1.737 11.054 1.00 91.75 85 GLN A CA 1
ATOM 676 C C . GLN A 1 85 ? -7.338 0.470 10.504 1.00 91.75 85 GLN A C 1
ATOM 678 O O . GLN A 1 85 ? -7.565 -0.479 11.255 1.00 91.75 85 GLN A O 1
ATOM 683 N N . TRP A 1 86 ? -7.598 0.425 9.193 1.00 92.94 86 TRP A N 1
ATOM 684 C CA . TRP A 1 86 ? -8.115 -0.778 8.537 1.00 92.94 86 TRP A CA 1
ATOM 685 C C . TRP A 1 86 ? -7.157 -1.964 8.692 1.00 92.94 86 TRP A C 1
ATOM 687 O O . TRP A 1 86 ? -7.587 -3.058 9.044 1.00 92.94 86 TRP A O 1
ATOM 697 N N . PHE A 1 87 ? -5.860 -1.745 8.477 1.00 90.56 87 PHE A N 1
ATOM 698 C CA . PHE A 1 87 ? -4.850 -2.797 8.514 1.00 90.56 87 PHE A CA 1
ATOM 699 C C . PHE A 1 87 ? -4.674 -3.408 9.910 1.00 90.56 87 PHE A C 1
ATOM 701 O O . PHE A 1 87 ? -4.485 -4.614 10.028 1.00 90.56 87 PHE A O 1
ATOM 708 N N . THR A 1 88 ? -4.748 -2.593 10.966 1.00 86.50 88 THR A N 1
ATOM 709 C CA . THR A 1 88 ? -4.667 -3.050 12.364 1.00 86.50 88 THR A CA 1
ATOM 710 C C . THR A 1 88 ? -5.980 -3.614 12.905 1.00 86.50 88 THR A C 1
ATOM 712 O O . THR A 1 88 ? -5.971 -4.247 13.955 1.00 86.50 88 THR A O 1
ATOM 715 N N . GLY A 1 89 ? -7.102 -3.331 12.237 1.00 79.44 89 GLY A N 1
ATOM 716 C CA . GLY A 1 89 ? -8.436 -3.796 12.621 1.00 79.44 89 GLY A CA 1
ATOM 717 C C . GLY A 1 89 ? -8.862 -5.121 11.981 1.00 79.44 89 GLY A C 1
ATOM 718 O O . GLY A 1 89 ? -9.961 -5.586 12.284 1.00 79.44 89 GLY A O 1
ATOM 719 N N . LYS A 1 90 ? -8.035 -5.699 11.098 1.00 62.84 90 LYS A N 1
ATOM 720 C CA . LYS A 1 90 ? -8.163 -7.096 10.652 1.00 62.84 90 LYS A CA 1
ATOM 721 C C . LYS A 1 90 ? -7.744 -8.059 11.757 1.00 62.84 90 LYS A C 1
ATOM 723 O O . LYS A 1 90 ? -8.390 -9.125 11.853 1.00 62.84 90 LYS A O 1
#

Sequence (90 aa):
MDKIDEYQALLAGYEEGMYTEGEVVSASLGLLFQSTNREALWAAFVPEHREYVAQLIKNFDETAEPFAIKADPVQVWREMSALKQWFTGK

=== Feature glossary ===
A reading guide for the features in this record.

Start from the sequence.

  · Sequence gives the chain of amino acids in standard one-letter code (A=alanine, C=cysteine, …, Y=tyrosine), read N→C. It is the only feature that is directly encoded by the gene; all structural features are derived from the folded form of this sequence.

Fold it, and you get atomic coordinates and the backbone conformation that goes with them.

  · The mmCIF table is the protein's shape written out atom by atom. For each backbone N, Cα, C, and carbonyl O, it records an (x, y, z) coordinate triple in Å plus the residue type, chain letter, and residue number.

  · Backbone dihedral angles. Every residue except chain termini has a φ (preceding-C → N → Cα → C) and a ψ (N → Cα → C → next-N). They are reported in degrees following the IUPAC sign convention. Secondary structure is essentially a statement about which (φ, ψ) basin each residue occupies.

  · DSSP 8-state secondary structure assigns each residue one of H (α-helix), G (3₁₀-helix), I (π-helix), E (extended β-strand), B (isolated β-bridge), T (hydrogen-bonded turn), S (bend), or '-' (coil). The assignment is computed from backbone hydrogen-bond geometry via the Kabsch–Sander algorithm.

  · P-SEA three-state annotation labels each residue as helix, strand, or coil based purely on the geometry of the Cα trace. It serves as a fallback when the full backbone (and thus DSSP) is unavailable.

Summarize the fold with a handful of shape descriptors and a per-residue structural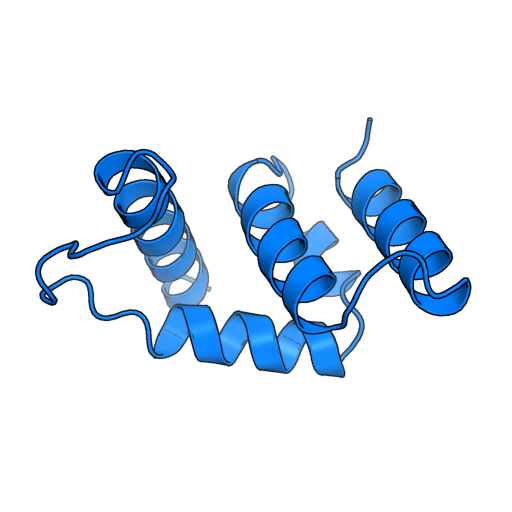 alphabet.

  · Radius of gyration (Rg) is the root-mean-square distance of Cα atoms from their centroid — a single number for overall size and compactness. A globular domain of N residues has Rg ≈ 2.2·N^0.38 Å; an extended or disordered chain has a much larger Rg. The Cα contact count is the number of residue pairs whose Cα atoms are within 8 Å and are more than four positions apart in sequence — a standard proxy for tertiary packing density. The bounding box is the smallest axis-aligned box enclosing all Cα atoms.

  · Foldseek's 3Di representation compresses backbone geometry into a per-residue letter drawn from a learned twenty-state alphabet. It captures the tertiary interaction pattern around each residue — which residues are packed against it in space, regardless of where they are in sequence.

  · Accessible surface area quantifies burial. A residue with SASA near zero is packed into the hydrophobic core; one with SASA >100 Å² sits on the surface. Computed here via the Shrake–Rupley numerical algorithm with a 1.4 Å probe.

Ask how reliable the model is.

  · For AlphaFold models, the B-factor field carries pLDDT — the model's own estimate of local accuracy on a 0–100 scale. Regions with pLDDT<50 should be treated as essentially unmodeled; they often correspond to intrinsically disordered segments.

  · For experimental (PDB) structures, the B-factor (temperature factor) quantifies the positional spread of each atom in the crystal — a combination of thermal vibration and static disorder — in units of Å². High B-factors mark flexible loops or poorly resolved regions; low B-factors mark the rigid, well-ordered core.

  · PAE(i, j) answers: if I align the predicted and true structures on residue i, how far off (in Å) do I expect residue j to be? A block-diagonal PAE matrix with low values on the blocks and high values off-diagonal is the signature of a multi-domain protein with confidently predicted domains but uncertain inter-domain orientation.

Place it in context: what it resembles, what it is annotated as, and how it looks.

  · Structural nearest neighbors (via Foldseek easy-search vs the PDB). Reported per hit: target PDB id, E-value, and alignment TM-score. A TM-score above ~0.5 is the conventional threshold for 'same fold'.

  · Functional annotations link the protein to curated databases. InterPro entries identify conserved domains and families by matching the sequence against member-database signatures (Pfam, PROSITE, CDD, …). Gene Ontology (GO) terms describe molecular function, biological process, and cellular component in a controlled vocabulary. CATH places the structure in a hierarchical fold classification (Class/Architecture/Topology/Homologous-superfamily). The organism is the source species.

  · Plot images: a contact map (which residues are close in 3D, as an N×N binary image), a Ramachandran scatter (backbone torsion angles, revealing secondary-structure composition at a glance), and — for AlphaFold structures — a PAE heatmap (pairwise prediction confidence).

  · Structure images are PyMOL renders from six orthogonal camera directions. Cartoon representation draws helices as coils and strands as arrows; sticks shows the backbone as bonds; surface shows the solvent-excluded envelope. Rainbow coloring maps sequence position to hue (blue→red, N→C); chain coloring assigns a distinct color per polypeptide.